Protein AF-A0A4Y2E076-F1 (afdb_monomer_lite)

Secondary structure (DSSP, 8-state):
-BPPPP--SSSS-HHHHS--TT--TTTGGGPPPP--TTSPPPBPPBTTBPPPPPPS------------------------------------PPPPPPHHHHHHHHHHTT--HHHHHHHHHHHHHTT--

Foldseek 3Di:
DADDAFDDCPPCPQVVPWPPPPDDPVRPVVGDTDDDRRDDDGDDADPVRDDDDDDPDDDPPPPPDDDDDDDDDDDDDDDDDPDPPPPPCPVVPPQQQDPVNLVVVCVVVVPDPVVSVVVVVVSVVVVSD

Structure (mmCIF, N/CA/C/O backbone):
data_AF-A0A4Y2E076-F1
#
_entry.id   AF-A0A4Y2E076-F1
#
loop_
_atom_site.group_PDB
_atom_site.id
_atom_site.type_symbol
_atom_site.label_atom_id
_atom_site.label_alt_id
_atom_site.label_comp_id
_atom_site.label_asym_id
_atom_site.label_entity_id
_atom_site.label_seq_id
_atom_site.pdbx_PDB_ins_code
_atom_site.Cartn_x
_atom_site.Cartn_y
_atom_site.Cartn_z
_atom_site.occupancy
_atom_site.B_iso_or_equiv
_atom_site.auth_seq_id
_atom_site.auth_comp_id
_atom_site.auth_asym_id
_atom_site.auth_atom_id
_atom_site.pdbx_PDB_model_num
ATOM 1 N N . MET A 1 1 ? 14.751 -4.509 -15.891 1.00 88.00 1 MET A N 1
ATOM 2 C CA . MET A 1 1 ? 13.362 -4.945 -16.148 1.00 88.00 1 MET A CA 1
ATOM 3 C C . MET A 1 1 ? 12.459 -3.791 -15.737 1.00 88.00 1 MET A C 1
ATOM 5 O O . MET A 1 1 ? 12.808 -3.100 -14.790 1.00 88.00 1 MET A O 1
ATOM 9 N N . VAL A 1 2 ? 11.342 -3.568 -16.424 1.00 88.75 2 VAL A N 1
ATOM 10 C CA . VAL A 1 2 ? 10.421 -2.445 -16.204 1.00 88.75 2 VAL A CA 1
ATOM 11 C C . VAL A 1 2 ? 9.105 -2.963 -15.643 1.00 88.75 2 VAL A C 1
ATOM 13 O O . VAL A 1 2 ? 8.476 -3.841 -16.241 1.00 88.75 2 VAL A O 1
ATOM 16 N N . TRP A 1 3 ? 8.685 -2.412 -14.507 1.00 87.50 3 TRP A N 1
ATOM 17 C CA . TRP A 1 3 ? 7.335 -2.603 -13.986 1.00 87.50 3 TRP A CA 1
ATOM 18 C C . TRP A 1 3 ? 6.366 -1.724 -14.770 1.00 87.50 3 TRP A C 1
ATOM 20 O O . TRP A 1 3 ? 6.634 -0.546 -14.992 1.00 87.50 3 TRP A O 1
ATOM 30 N N . ARG A 1 4 ? 5.258 -2.312 -15.225 1.00 82.94 4 ARG A N 1
ATOM 31 C CA . ARG A 1 4 ? 4.187 -1.560 -15.884 1.00 82.94 4 ARG A CA 1
ATOM 32 C C . ARG A 1 4 ? 3.218 -1.035 -14.838 1.00 82.94 4 ARG A C 1
ATOM 34 O O . ARG A 1 4 ? 3.007 -1.686 -13.818 1.00 82.94 4 ARG A O 1
ATOM 41 N N . GLU A 1 5 ? 2.618 0.110 -15.128 1.00 82.50 5 GLU A N 1
ATOM 42 C CA . GLU A 1 5 ? 1.583 0.687 -14.281 1.00 82.50 5 GLU A CA 1
ATOM 43 C C . GLU A 1 5 ? 0.354 -0.244 -14.226 1.00 82.50 5 GLU A C 1
ATOM 45 O O . GLU A 1 5 ? -0.116 -0.702 -15.279 1.00 82.50 5 GLU A O 1
ATOM 50 N N . PRO A 1 6 ? -0.151 -0.573 -13.023 1.00 80.12 6 PRO A N 1
ATOM 51 C CA . PRO A 1 6 ? -1.394 -1.316 -12.866 1.00 80.12 6 PRO A CA 1
ATOM 52 C C . PRO A 1 6 ? -2.570 -0.554 -13.480 1.00 80.12 6 PRO A C 1
ATOM 54 O O . PRO A 1 6 ? -2.649 0.665 -13.374 1.00 80.12 6 PRO A O 1
ATOM 57 N N . ARG A 1 7 ? -3.508 -1.264 -14.113 1.00 76.94 7 A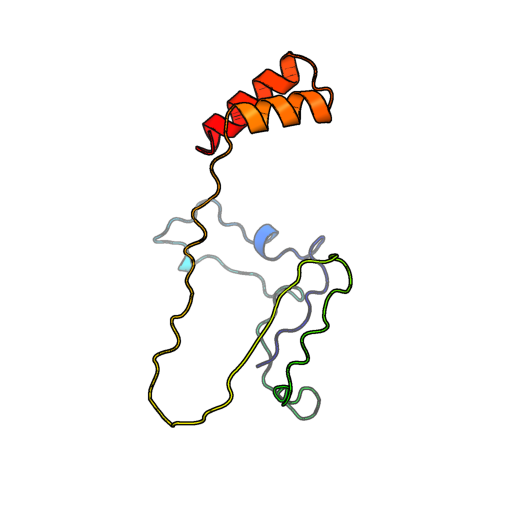RG A N 1
ATOM 58 C CA . ARG A 1 7 ? -4.621 -0.610 -14.824 1.00 76.94 7 ARG A CA 1
ATOM 59 C C . ARG A 1 7 ? -5.859 -0.408 -13.965 1.00 76.94 7 ARG A C 1
ATOM 61 O O . ARG A 1 7 ? -6.529 0.609 -14.102 1.00 76.94 7 ARG A O 1
ATOM 68 N N . CYS A 1 8 ? -6.207 -1.386 -13.137 1.00 76.00 8 CYS A N 1
ATOM 69 C CA . CYS A 1 8 ? -7.426 -1.343 -12.341 1.00 76.00 8 CYS A CA 1
ATOM 70 C C . CYS A 1 8 ? -7.249 -2.164 -11.058 1.00 76.00 8 CYS A C 1
ATOM 72 O O . CYS A 1 8 ? -6.720 -3.265 -11.057 1.00 76.00 8 CYS A O 1
ATOM 74 N N . HIS A 1 9 ? -7.674 -1.625 -9.921 1.00 77.19 9 HIS A N 1
ATOM 75 C CA . HIS A 1 9 ? -7.652 -2.367 -8.655 1.00 77.19 9 HIS A CA 1
ATOM 76 C C . HIS A 1 9 ? -9.055 -2.694 -8.146 1.00 77.19 9 HIS A C 1
ATOM 78 O O . HIS A 1 9 ? -9.194 -3.362 -7.129 1.00 77.19 9 HIS A O 1
ATOM 84 N N . LEU A 1 10 ? -10.096 -2.240 -8.848 1.00 81.00 10 LEU A N 1
ATOM 85 C CA . LEU A 1 10 ? -11.486 -2.392 -8.420 1.00 81.00 10 LEU A CA 1
ATOM 86 C C . LEU A 1 10 ? -12.094 -3.715 -8.901 1.00 81.00 10 LEU A C 1
ATOM 88 O O . LEU A 1 10 ? -12.821 -4.360 -8.154 1.00 81.00 10 LEU A O 1
ATOM 92 N N . THR A 1 11 ? -11.789 -4.130 -10.133 1.00 81.44 11 THR A N 1
ATOM 93 C CA . THR A 1 11 ? -12.392 -5.317 -10.766 1.00 81.44 11 THR A CA 1
ATOM 94 C C . THR A 1 11 ? -11.452 -6.517 -10.826 1.00 81.44 11 THR A C 1
ATOM 96 O O . THR A 1 11 ? -11.905 -7.652 -10.736 1.00 81.44 11 THR A O 1
ATOM 99 N N . ASP A 1 12 ? -10.148 -6.282 -10.962 1.00 84.94 12 ASP A N 1
ATOM 100 C CA . ASP A 1 12 ? -9.099 -7.301 -11.077 1.00 84.94 12 ASP A CA 1
ATOM 101 C C . ASP A 1 12 ? -8.033 -7.120 -9.983 1.00 84.94 12 ASP A C 1
ATOM 103 O O . ASP A 1 12 ? -6.825 -7.124 -10.216 1.00 84.94 12 ASP A O 1
ATOM 107 N N . CYS A 1 13 ? -8.489 -6.961 -8.740 1.00 85.31 13 CYS A N 1
ATOM 108 C CA . CYS A 1 13 ? -7.618 -6.962 -7.570 1.00 85.31 13 CYS A CA 1
ATOM 109 C C . CYS A 1 13 ? -6.970 -8.345 -7.378 1.00 85.31 13 CYS A C 1
ATOM 111 O O . CYS A 1 13 ? -7.633 -9.302 -6.974 1.00 85.31 13 CYS A O 1
ATOM 113 N N . TYR A 1 14 ? -5.653 -8.434 -7.594 1.00 87.31 14 TYR A N 1
ATOM 114 C CA . TYR A 1 14 ? -4.878 -9.677 -7.465 1.00 87.31 14 TYR A CA 1
ATOM 115 C C . TYR A 1 14 ? -5.069 -10.366 -6.116 1.00 87.31 14 TYR A C 1
ATOM 117 O O . TYR A 1 14 ? -5.329 -11.563 -6.063 1.00 87.31 14 TYR A O 1
ATOM 125 N N . PHE A 1 15 ? -5.004 -9.597 -5.029 1.00 85.50 15 PHE A N 1
ATOM 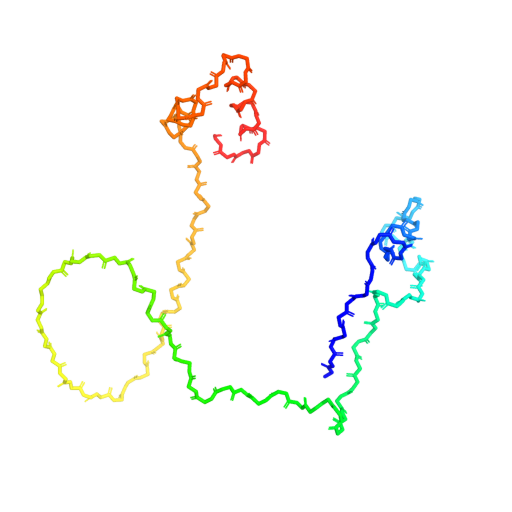126 C CA . PHE A 1 15 ? -5.153 -10.125 -3.676 1.00 85.50 15 PHE A CA 1
ATOM 127 C C . PHE A 1 15 ? -6.591 -10.569 -3.373 1.00 85.50 15 PHE A C 1
ATOM 129 O O . PHE A 1 15 ? -6.814 -11.590 -2.729 1.00 85.50 15 PHE A O 1
ATOM 136 N N . CYS A 1 16 ? -7.574 -9.823 -3.872 1.00 86.69 16 CYS A N 1
ATOM 137 C CA . CYS A 1 16 ? -8.988 -10.085 -3.632 1.00 86.69 16 CYS A CA 1
ATOM 138 C C . CYS A 1 16 ? -9.471 -11.331 -4.388 1.00 86.69 16 CYS A C 1
ATOM 140 O O . CYS A 1 16 ? -10.356 -12.039 -3.917 1.00 86.69 16 CYS A O 1
ATOM 142 N N . MET A 1 17 ? -8.883 -11.607 -5.555 1.00 85.94 17 MET A N 1
ATOM 143 C CA . MET A 1 17 ? -9.205 -12.785 -6.364 1.00 85.94 17 MET A CA 1
ATOM 144 C C . MET A 1 17 ? -8.538 -14.071 -5.860 1.00 85.94 17 MET A C 1
ATOM 146 O O . MET A 1 17 ? -8.942 -15.166 -6.250 1.00 85.94 17 MET A O 1
ATOM 150 N N . THR A 1 18 ? -7.513 -13.972 -5.014 1.00 88.12 18 THR A N 1
ATOM 151 C CA . THR A 1 18 ? -6.804 -15.141 -4.484 1.00 88.12 18 THR A CA 1
ATOM 152 C C . THR A 1 18 ? -7.438 -15.613 -3.185 1.00 88.12 18 THR A C 1
ATOM 154 O O . THR A 1 18 ? -7.329 -14.946 -2.158 1.00 88.12 18 THR A O 1
ATOM 157 N N . SER A 1 19 ? -8.065 -16.792 -3.198 1.00 87.44 19 SER A N 1
ATOM 158 C CA . SER A 1 19 ? -8.527 -17.424 -1.959 1.00 87.44 19 SER A CA 1
ATOM 159 C C . SER A 1 19 ? -7.332 -17.970 -1.184 1.00 87.44 19 SER A C 1
ATOM 161 O O . SER A 1 19 ? -6.698 -18.942 -1.591 1.00 87.44 19 SER A O 1
ATOM 163 N N . THR A 1 20 ? -7.019 -17.333 -0.062 1.00 89.75 20 THR A N 1
ATOM 164 C CA . THR A 1 20 ? -5.970 -17.771 0.871 1.00 89.75 20 THR A CA 1
ATOM 165 C C . THR A 1 20 ? -6.547 -18.479 2.102 1.00 89.75 20 THR A C 1
ATOM 167 O O . THR A 1 20 ? -5.800 -19.029 2.914 1.00 89.75 20 THR A O 1
ATOM 170 N N . ILE A 1 21 ? -7.879 -18.526 2.227 1.00 89.88 21 ILE A N 1
ATOM 171 C CA . ILE A 1 21 ? -8.582 -19.175 3.336 1.00 89.88 21 ILE A CA 1
ATOM 172 C C . ILE A 1 21 ? -8.367 -20.690 3.256 1.00 89.88 21 ILE A C 1
ATOM 174 O O . ILE A 1 21 ? -8.559 -21.305 2.210 1.00 89.88 21 ILE A O 1
ATOM 178 N N . GLY A 1 22 ? -7.975 -21.298 4.377 1.00 90.06 22 GLY A N 1
ATOM 179 C CA . GLY A 1 22 ? -7.720 -22.740 4.472 1.00 90.06 22 GLY A CA 1
ATOM 180 C C . GLY A 1 22 ? -6.296 -23.162 4.099 1.00 90.06 22 GLY A C 1
ATOM 181 O O . GLY A 1 22 ? -5.939 -24.327 4.284 1.00 90.06 22 GLY A O 1
ATOM 182 N N . PHE A 1 23 ? -5.447 -22.236 3.644 1.00 92.31 23 PHE A N 1
ATOM 183 C CA . PHE A 1 23 ? -4.029 -22.512 3.434 1.00 92.31 23 PHE A CA 1
ATOM 184 C C . PHE A 1 23 ? -3.221 -22.231 4.703 1.00 92.31 23 PHE A C 1
ATOM 186 O O . PHE A 1 23 ? -3.395 -21.223 5.382 1.00 92.31 23 PHE A O 1
ATOM 193 N N . SER A 1 24 ? -2.305 -23.143 5.020 1.00 92.62 24 SER A N 1
ATOM 194 C CA . SER A 1 24 ? -1.354 -23.010 6.123 1.00 92.62 24 SER A CA 1
ATOM 195 C C . SER A 1 24 ? 0.030 -22.651 5.584 1.00 92.62 24 SER A C 1
ATOM 197 O O . SER A 1 24 ? 0.291 -22.753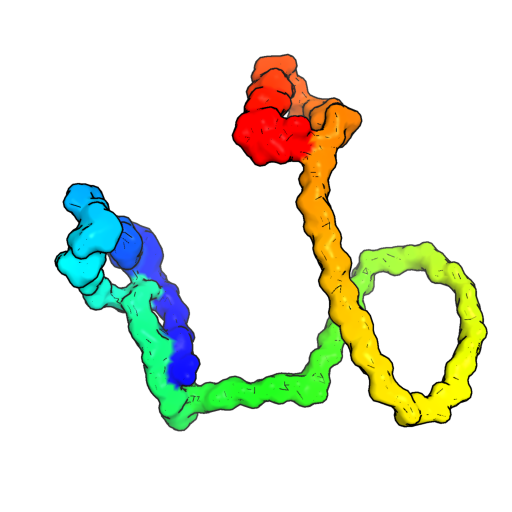 4.385 1.00 92.62 24 SER A O 1
ATOM 199 N N . SER A 1 25 ? 0.976 -22.333 6.472 1.00 91.50 25 SER A N 1
ATOM 200 C CA . SER A 1 25 ? 2.378 -22.114 6.081 1.00 91.50 25 SER A CA 1
ATOM 201 C C . SER A 1 25 ? 2.969 -23.290 5.281 1.00 91.50 25 SER A C 1
ATOM 203 O O . SER A 1 25 ? 3.773 -23.080 4.374 1.00 91.50 25 SER A O 1
ATOM 205 N N . LYS A 1 26 ? 2.513 -24.524 5.554 1.00 94.38 26 LYS A N 1
ATOM 206 C CA . LYS A 1 26 ? 2.956 -25.736 4.849 1.00 94.38 26 LYS A CA 1
ATOM 207 C C . LYS A 1 26 ? 2.307 -25.898 3.473 1.00 94.38 26 LYS A C 1
ATOM 209 O O . LYS A 1 26 ? 2.947 -26.435 2.579 1.00 94.38 26 LYS A O 1
ATOM 214 N N . SER A 1 27 ? 1.075 -25.422 3.280 1.00 92.94 27 SER A N 1
ATOM 215 C CA . SER A 1 27 ? 0.318 -25.577 2.026 1.00 92.94 27 SER A CA 1
ATOM 216 C C . SER A 1 27 ? 0.255 -24.314 1.164 1.00 92.94 27 SER A C 1
ATOM 218 O O . SER A 1 27 ? -0.260 -24.371 0.059 1.00 92.94 27 SER A O 1
ATOM 220 N N . LYS A 1 28 ? 0.832 -23.182 1.584 1.00 92.12 28 LYS A N 1
ATOM 221 C CA . LYS A 1 28 ? 0.783 -21.922 0.813 1.00 92.12 28 LYS A CA 1
ATOM 222 C C . LYS A 1 28 ? 1.357 -22.002 -0.612 1.00 92.12 28 LYS A C 1
ATOM 224 O O . LYS A 1 28 ? 1.038 -21.166 -1.446 1.00 92.12 28 LYS A O 1
ATOM 229 N N . HIS A 1 29 ? 2.212 -22.985 -0.893 1.00 91.44 29 HIS A N 1
ATOM 230 C CA . HIS A 1 29 ? 2.812 -23.197 -2.213 1.00 91.44 29 HIS A CA 1
ATOM 231 C C . HIS A 1 29 ? 1.824 -23.763 -3.247 1.00 91.44 29 HIS A C 1
ATOM 233 O O . HIS A 1 29 ? 2.098 -23.679 -4.439 1.00 91.44 29 HIS A O 1
ATOM 239 N N . THR A 1 30 ? 0.688 -24.327 -2.817 1.00 92.06 30 THR A N 1
ATOM 240 C CA . THR A 1 30 ? -0.366 -24.819 -3.720 1.00 92.06 30 THR A CA 1
ATOM 241 C C . THR A 1 30 ? -1.408 -23.756 -4.061 1.00 92.06 30 THR A C 1
ATOM 243 O O . THR A 1 30 ? -2.292 -24.018 -4.876 1.00 92.06 30 THR A O 1
ATOM 246 N N . ILE A 1 31 ? -1.309 -22.557 -3.472 1.00 92.44 31 ILE A N 1
ATOM 247 C CA . ILE A 1 31 ? -2.180 -21.431 -3.815 1.00 92.44 31 ILE A CA 1
ATOM 248 C C . ILE A 1 31 ? -1.943 -21.085 -5.284 1.00 92.44 31 ILE A C 1
ATOM 250 O O . ILE A 1 31 ? -0.838 -20.707 -5.677 1.00 92.44 31 ILE A O 1
ATOM 254 N N . GLN A 1 32 ? -2.991 -21.210 -6.096 1.00 89.12 32 GLN A N 1
ATOM 255 C CA . GLN A 1 32 ? -2.952 -20.760 -7.478 1.00 89.12 32 GLN A CA 1
ATOM 256 C C . GLN A 1 32 ? -3.275 -19.275 -7.538 1.00 89.12 32 GLN A C 1
ATOM 258 O O . GLN A 1 32 ? -4.343 -18.833 -7.115 1.00 89.12 32 GLN A O 1
ATOM 263 N N . TYR A 1 33 ? -2.338 -18.516 -8.090 1.00 88.50 33 TYR A N 1
ATOM 264 C CA . TYR A 1 33 ? -2.498 -17.090 -8.299 1.00 88.50 33 TYR A CA 1
ATOM 265 C C . TYR A 1 33 ? -2.945 -16.816 -9.739 1.00 88.50 33 TYR A C 1
ATOM 267 O O . TYR A 1 33 ? -2.326 -17.340 -10.671 1.00 88.50 33 TYR A O 1
ATOM 275 N N . PRO A 1 34 ? -3.998 -16.009 -9.949 1.00 87.69 34 PRO A N 1
ATOM 276 C CA . PRO A 1 34 ? -4.488 -15.699 -11.281 1.00 87.69 34 PRO A CA 1
ATOM 277 C C . PRO A 1 34 ? -3.506 -14.774 -12.010 1.00 87.69 34 PRO A C 1
ATOM 279 O O . PRO A 1 34 ? -2.931 -13.858 -11.424 1.00 87.69 34 PRO A O 1
ATOM 282 N N . ASN A 1 35 ? -3.325 -14.996 -13.311 1.00 86.44 35 ASN A N 1
ATOM 283 C CA . ASN A 1 35 ? -2.524 -14.116 -14.157 1.00 86.44 35 ASN A CA 1
ATOM 284 C C . ASN A 1 35 ? -3.413 -12.985 -14.688 1.00 86.44 35 ASN A C 1
ATOM 286 O O . ASN A 1 35 ? -4.228 -13.214 -15.582 1.00 86.44 35 ASN A O 1
ATOM 290 N N . ILE A 1 36 ? -3.285 -11.789 -14.114 1.00 86.06 36 ILE A N 1
ATOM 291 C CA . ILE A 1 36 ? -4.161 -10.646 -14.405 1.00 86.06 36 ILE A CA 1
ATOM 292 C C . ILE A 1 36 ? -3.365 -9.405 -14.808 1.00 86.06 36 ILE A C 1
ATOM 294 O O . ILE A 1 36 ? -2.207 -9.229 -14.428 1.00 86.06 36 ILE A O 1
ATOM 298 N N . SER A 1 37 ? -4.006 -8.511 -15.561 1.00 82.31 37 SER A N 1
ATOM 299 C CA . SER A 1 37 ? -3.371 -7.316 -16.131 1.00 82.31 37 SER A CA 1
ATOM 300 C C . SER A 1 37 ? -2.896 -6.292 -15.109 1.00 82.31 37 SER A C 1
ATOM 302 O O . SER A 1 37 ? -2.019 -5.495 -15.431 1.00 82.31 37 SER A O 1
ATOM 304 N N . SER A 1 38 ? -3.464 -6.291 -13.907 1.00 85.00 38 SER A N 1
ATOM 305 C CA . SER A 1 38 ? -3.098 -5.338 -12.856 1.00 85.00 38 SER A CA 1
ATOM 306 C C . SER A 1 38 ? -1.946 -5.804 -11.969 1.00 85.00 38 SER A C 1
ATOM 308 O O . SER A 1 38 ? -1.436 -5.024 -11.172 1.00 85.00 38 SER A O 1
ATOM 310 N N . ALA A 1 39 ? -1.487 -7.047 -12.132 1.00 85.19 39 ALA A N 1
ATOM 311 C CA . ALA A 1 39 ? -0.329 -7.590 -11.430 1.00 85.19 39 ALA A CA 1
ATOM 312 C C . ALA A 1 39 ? 0.538 -8.398 -12.405 1.00 85.19 39 ALA A C 1
ATOM 314 O O . ALA A 1 39 ? 0.559 -9.629 -12.392 1.00 85.19 39 ALA A O 1
ATOM 315 N N . VAL A 1 40 ? 1.244 -7.685 -13.285 1.00 85.88 40 VAL A N 1
ATOM 316 C CA . VAL A 1 40 ? 2.085 -8.287 -14.329 1.00 85.88 40 VAL A CA 1
ATOM 317 C C . VAL A 1 40 ? 3.543 -8.323 -13.887 1.00 85.88 40 VAL A C 1
ATOM 319 O O . VAL A 1 40 ? 4.045 -7.395 -13.254 1.00 85.88 40 VAL A O 1
ATOM 322 N N . ARG A 1 41 ? 4.249 -9.389 -14.268 1.00 87.38 41 ARG A N 1
ATOM 323 C CA . ARG A 1 41 ? 5.699 -9.495 -14.077 1.00 87.38 41 ARG A CA 1
ATOM 324 C C . ARG A 1 41 ? 6.432 -8.386 -14.843 1.00 87.38 41 ARG A C 1
ATOM 326 O O . ARG A 1 41 ? 5.968 -7.975 -15.911 1.00 87.38 41 ARG A O 1
ATOM 333 N N . PRO A 1 42 ? 7.589 -7.933 -14.341 1.00 90.44 42 PRO A N 1
ATOM 334 C CA . PRO A 1 42 ? 8.328 -6.869 -14.984 1.00 90.44 42 PRO A CA 1
ATOM 335 C C . PRO A 1 42 ? 8.896 -7.361 -16.316 1.00 90.44 42 PRO A C 1
ATOM 337 O O . PRO A 1 42 ? 9.332 -8.506 -16.457 1.00 90.44 42 PRO A O 1
ATOM 340 N N . VAL A 1 43 ? 8.866 -6.484 -17.312 1.00 88.69 43 VAL A N 1
ATOM 341 C CA . VAL A 1 43 ? 9.245 -6.809 -18.690 1.00 88.69 43 VAL A CA 1
ATOM 342 C C . VAL A 1 43 ? 10.725 -6.475 -18.903 1.00 88.69 43 VAL A C 1
ATOM 344 O O . VAL A 1 43 ? 11.209 -5.486 -18.350 1.00 88.69 43 VAL A O 1
ATOM 347 N N . PRO A 1 44 ? 11.497 -7.266 -19.664 1.00 91.12 44 PRO A N 1
ATOM 348 C CA . PRO A 1 44 ? 12.854 -6.882 -20.046 1.00 91.12 44 PRO A CA 1
ATOM 349 C C . PRO A 1 44 ? 12.887 -5.515 -20.746 1.00 91.12 44 PRO A C 1
ATOM 351 O O . PRO A 1 44 ? 11.927 -5.134 -21.414 1.00 91.12 44 PRO A O 1
ATOM 354 N N . HIS A 1 45 ? 13.990 -4.780 -20.592 1.00 90.94 45 HIS A N 1
ATOM 355 C CA . HIS A 1 45 ? 14.197 -3.556 -21.370 1.00 90.94 45 HIS A CA 1
ATOM 356 C C . HIS A 1 45 ? 14.335 -3.902 -22.853 1.00 90.94 45 HIS A C 1
ATOM 358 O O . HIS A 1 45 ? 14.863 -4.958 -23.206 1.00 90.94 45 HIS A O 1
ATOM 364 N N . ASN A 1 46 ? 13.867 -3.002 -23.704 1.00 88.38 46 ASN A N 1
ATOM 365 C CA . ASN A 1 46 ? 14.022 -3.060 -25.153 1.00 88.38 46 ASN A CA 1
ATOM 366 C C . ASN A 1 46 ? 14.124 -1.623 -25.692 1.00 88.38 46 ASN A C 1
ATOM 368 O O . ASN A 1 46 ? 14.106 -0.671 -24.914 1.00 88.38 46 ASN A O 1
ATOM 372 N N . GLU A 1 47 ? 14.197 -1.451 -27.009 1.00 87.31 47 GLU A N 1
ATOM 373 C CA . GLU A 1 47 ? 14.326 -0.127 -27.638 1.00 87.31 47 GLU A CA 1
ATOM 374 C C . GLU A 1 47 ? 13.183 0.839 -27.270 1.00 87.31 47 GLU A C 1
ATOM 376 O O . GLU A 1 47 ? 13.408 2.038 -27.147 1.00 87.31 47 GLU A O 1
ATOM 381 N N . SER A 1 48 ? 11.971 0.326 -27.011 1.00 88.31 48 SER A N 1
ATOM 382 C CA . SER A 1 48 ? 10.826 1.135 -26.555 1.00 88.31 48 SER A CA 1
ATOM 383 C C . SER A 1 48 ? 10.839 1.466 -25.056 1.00 88.31 48 SER A C 1
ATOM 385 O O . SER A 1 48 ? 10.128 2.366 -24.619 1.00 88.31 48 SER A O 1
ATOM 387 N N . LEU A 1 49 ? 11.621 0.732 -24.260 1.00 87.19 49 LEU A N 1
ATOM 388 C CA . LEU A 1 49 ? 11.721 0.853 -22.804 1.00 87.19 49 LEU A CA 1
ATOM 389 C C . LEU A 1 49 ? 13.202 0.854 -22.390 1.00 87.19 49 LEU A C 1
ATOM 391 O O . LEU A 1 49 ? 13.668 -0.122 -21.782 1.00 87.19 49 LEU A O 1
ATOM 395 N N . PRO A 1 50 ? 13.962 1.910 -22.734 1.00 88.31 50 PRO A N 1
ATOM 396 C CA . PRO A 1 50 ? 15.381 1.986 -22.423 1.00 88.31 50 PRO A CA 1
ATOM 397 C C . PRO A 1 50 ? 15.619 1.971 -20.912 1.00 88.31 50 PRO A C 1
ATOM 399 O O . PRO A 1 50 ? 14.729 2.237 -20.101 1.00 88.31 50 PRO A O 1
ATOM 402 N N . ILE A 1 51 ? 16.844 1.629 -20.522 1.00 89.94 51 ILE A N 1
ATOM 403 C CA . ILE A 1 51 ? 17.260 1.709 -19.124 1.00 89.94 51 ILE A CA 1
ATOM 404 C C . ILE A 1 51 ? 17.305 3.197 -18.739 1.00 89.94 51 ILE A C 1
ATOM 406 O O . ILE A 1 51 ? 17.982 3.963 -19.430 1.00 89.94 51 ILE A O 1
ATOM 410 N N . PRO A 1 52 ? 16.605 3.625 -17.670 1.00 87.44 52 PRO A N 1
ATOM 411 C CA . PRO A 1 52 ? 16.688 5.000 -17.200 1.00 87.44 52 PRO A CA 1
ATOM 412 C C . PRO A 1 52 ? 18.133 5.341 -16.833 1.00 87.44 52 PRO A C 1
ATOM 414 O O . PRO A 1 52 ? 18.773 4.615 -16.071 1.00 87.44 52 PRO A O 1
ATOM 417 N N . VAL A 1 53 ? 18.652 6.440 -17.376 1.00 87.94 53 VAL A N 1
ATOM 418 C CA . VAL A 1 53 ? 19.983 6.943 -17.025 1.00 87.94 53 VAL A CA 1
ATOM 419 C C . VAL A 1 53 ? 19.846 7.812 -15.782 1.00 87.94 53 VAL A C 1
ATOM 421 O O . VAL A 1 53 ? 19.002 8.706 -15.743 1.00 87.94 53 VAL A O 1
ATOM 424 N N . ALA A 1 54 ? 20.668 7.545 -14.766 1.00 86.75 54 ALA A N 1
ATOM 425 C CA . ALA A 1 54 ? 20.681 8.340 -13.546 1.00 86.75 54 ALA A CA 1
ATOM 426 C C . ALA A 1 54 ? 20.951 9.827 -13.873 1.00 86.75 54 ALA A C 1
ATOM 428 O O . ALA A 1 54 ? 21.864 10.118 -14.657 1.00 86.75 54 ALA A O 1
ATOM 429 N N . PRO A 1 55 ? 20.196 10.776 -13.290 1.00 84.06 55 PRO A N 1
ATOM 430 C CA . PRO A 1 55 ? 20.496 12.194 -13.432 1.00 84.06 55 PRO A CA 1
ATOM 431 C C . PRO A 1 55 ? 21.907 12.485 -12.911 1.00 84.06 55 PRO A C 1
ATOM 433 O O . PRO A 1 55 ? 22.285 12.022 -11.838 1.00 84.06 55 PRO A O 1
ATOM 436 N N . LYS A 1 56 ? 22.692 13.271 -13.657 1.00 81.75 56 LYS A N 1
ATOM 437 C CA . LYS A 1 56 ? 24.069 13.635 -13.267 1.00 81.75 56 LYS A CA 1
ATOM 438 C C . LYS A 1 56 ? 24.127 14.680 -12.148 1.00 81.75 56 LYS A C 1
ATOM 440 O O . LYS A 1 56 ? 25.184 14.897 -11.568 1.00 81.75 56 LYS A O 1
ATOM 445 N N . THR A 1 57 ? 23.011 15.343 -11.860 1.00 76.69 57 THR A N 1
ATOM 446 C CA . THR A 1 57 ? 22.935 16.425 -10.879 1.00 76.69 57 THR A CA 1
ATOM 447 C C . THR A 1 57 ? 21.587 16.332 -10.183 1.00 76.69 57 THR A C 1
ATOM 449 O O . THR A 1 57 ? 20.547 16.439 -10.828 1.00 76.69 57 THR A O 1
ATOM 452 N N . TYR A 1 58 ? 21.602 16.089 -8.876 1.00 66.88 58 TYR A N 1
ATOM 453 C CA . TYR A 1 58 ? 20.430 16.264 -8.031 1.00 66.88 58 TYR A CA 1
ATOM 454 C C . TYR A 1 58 ? 20.393 17.749 -7.657 1.00 66.88 58 TYR A C 1
ATOM 456 O O . TYR A 1 58 ? 21.175 18.224 -6.840 1.00 66.88 58 TYR A O 1
ATOM 464 N N . THR A 1 59 ? 19.557 18.540 -8.321 1.00 69.44 59 THR A N 1
ATOM 465 C CA . THR A 1 59 ? 19.299 19.900 -7.847 1.00 69.44 59 THR A CA 1
ATOM 466 C C . THR A 1 59 ? 18.231 19.767 -6.777 1.00 69.44 59 THR A C 1
ATOM 468 O O . THR A 1 59 ? 17.067 19.536 -7.096 1.00 69.44 59 THR A O 1
ATOM 471 N N . LEU A 1 60 ? 18.631 19.840 -5.506 1.00 61.06 60 LEU A N 1
ATOM 472 C CA . LEU A 1 60 ? 17.683 20.088 -4.426 1.00 61.06 60 LEU A CA 1
ATOM 473 C C . LEU A 1 60 ? 17.006 21.415 -4.775 1.00 61.06 60 LEU A C 1
ATOM 475 O O . LEU A 1 60 ? 17.665 22.453 -4.764 1.00 61.06 60 LEU A O 1
ATOM 479 N N . GLN A 1 61 ? 15.738 21.386 -5.185 1.00 57.16 61 GLN A N 1
ATOM 480 C CA . GLN A 1 61 ? 14.965 22.618 -5.219 1.00 57.16 61 GLN A CA 1
ATOM 481 C C . GLN A 1 61 ? 14.853 23.069 -3.760 1.00 57.16 61 GLN A C 1
ATOM 483 O O . GLN A 1 61 ? 14.364 22.286 -2.945 1.00 57.16 61 GLN A O 1
ATOM 488 N N . PRO A 1 62 ? 15.354 24.258 -3.390 1.00 48.59 62 PRO A N 1
ATOM 489 C CA . PRO A 1 62 ? 15.073 24.780 -2.071 1.00 48.59 62 PRO A CA 1
ATOM 490 C C . PRO A 1 62 ? 13.572 25.049 -2.026 1.00 48.59 62 PRO A C 1
ATOM 492 O O . PRO A 1 62 ? 13.051 25.809 -2.844 1.00 48.59 62 PRO A O 1
ATOM 495 N N . GLU A 1 63 ? 12.874 24.386 -1.110 1.00 52.84 63 GLU A N 1
ATOM 496 C CA . GLU A 1 63 ? 11.530 24.796 -0.733 1.00 52.84 63 GLU A CA 1
ATOM 497 C C . GLU A 1 63 ? 11.678 26.178 -0.096 1.00 52.84 63 GLU A C 1
ATOM 499 O O . GLU A 1 63 ? 12.166 26.329 1.021 1.00 52.84 63 GLU A O 1
ATOM 504 N N . THR A 1 64 ? 11.388 27.216 -0.879 1.00 48.66 64 THR A N 1
ATOM 505 C CA . THR A 1 64 ? 11.294 28.590 -0.397 1.00 48.66 64 THR A CA 1
ATOM 506 C C . THR A 1 64 ? 10.049 28.702 0.461 1.00 48.66 64 THR A C 1
ATOM 508 O O . THR A 1 64 ? 8.991 29.068 -0.042 1.00 48.66 64 THR A O 1
ATOM 511 N N . ASP A 1 65 ? 10.185 28.344 1.729 1.00 51.22 65 ASP A N 1
ATOM 512 C CA . ASP A 1 65 ? 9.432 28.938 2.825 1.00 51.22 65 ASP A CA 1
ATOM 513 C C . ASP A 1 65 ? 10.105 28.497 4.119 1.00 51.22 65 ASP A C 1
ATOM 515 O O . ASP A 1 65 ? 9.821 27.411 4.592 1.00 51.22 65 ASP A O 1
ATOM 519 N N . LEU A 1 66 ? 11.061 29.272 4.635 1.00 47.22 66 LEU A N 1
ATOM 520 C CA . LEU A 1 66 ? 11.296 29.443 6.071 1.00 47.22 66 LEU A CA 1
ATOM 521 C C . LEU A 1 66 ? 12.296 30.587 6.271 1.00 47.22 66 LEU A C 1
ATOM 523 O O . LEU A 1 66 ? 13.402 30.595 5.730 1.00 47.22 66 LEU A O 1
ATOM 527 N N . GLU A 1 67 ? 11.828 31.573 7.024 1.00 43.75 67 GLU A N 1
ATOM 528 C CA . GLU A 1 67 ? 12.505 32.811 7.367 1.00 43.75 67 GLU A CA 1
ATOM 529 C C . GLU A 1 67 ? 13.732 32.586 8.268 1.00 43.75 67 GLU A C 1
ATOM 531 O O . GLU A 1 67 ? 13.758 31.679 9.096 1.00 43.75 67 GLU A O 1
ATOM 536 N N . ASP A 1 68 ? 14.725 33.451 8.047 1.00 44.78 68 ASP A N 1
ATOM 537 C CA . ASP A 1 68 ? 15.653 34.060 9.008 1.00 44.78 68 ASP A CA 1
ATOM 538 C C . ASP A 1 68 ? 16.115 33.236 10.222 1.00 44.78 68 ASP A C 1
ATOM 540 O O . ASP A 1 68 ? 15.371 33.074 11.177 1.00 44.78 68 ASP A O 1
ATOM 544 N N . PHE A 1 69 ? 17.398 32.849 10.228 1.00 43.53 69 PHE A N 1
ATOM 545 C CA . PHE A 1 69 ? 18.311 33.144 11.343 1.00 43.53 69 PHE A CA 1
ATOM 546 C C . PHE A 1 69 ? 19.760 33.216 10.818 1.00 43.53 69 PHE A C 1
ATOM 548 O O . PHE A 1 69 ? 20.288 32.260 10.246 1.00 43.53 69 PHE A O 1
ATOM 555 N N . GLU A 1 70 ? 20.396 34.375 11.012 1.00 42.94 70 GLU A N 1
ATOM 556 C CA . GLU A 1 70 ? 21.844 34.619 10.881 1.00 42.94 70 GLU A CA 1
ATOM 557 C C . GLU A 1 70 ? 22.685 33.700 11.827 1.00 42.94 70 GLU A C 1
ATOM 559 O O . GLU A 1 70 ? 22.127 33.077 12.723 1.00 42.94 70 GLU A O 1
ATOM 564 N N . THR A 1 71 ? 24.018 33.510 11.773 1.00 35.97 71 THR A N 1
ATOM 565 C CA . THR A 1 71 ? 25.146 34.411 11.456 1.00 35.97 71 THR A CA 1
ATOM 566 C C . THR A 1 71 ? 26.461 33.589 11.289 1.00 35.97 71 THR A C 1
ATOM 568 O O . THR A 1 71 ? 26.903 32.951 12.237 1.00 35.97 71 THR A O 1
ATOM 571 N N . GLN A 1 72 ? 27.123 33.705 10.121 1.00 45.25 72 GLN A N 1
ATOM 572 C CA . GLN A 1 72 ? 28.587 33.914 9.902 1.00 45.25 72 GLN A CA 1
ATOM 573 C C . GLN A 1 72 ? 29.625 32.782 10.256 1.00 45.25 72 GLN A C 1
ATOM 575 O O . GLN A 1 72 ? 29.251 31.721 10.735 1.00 45.25 72 GLN A O 1
ATOM 580 N N . PRO A 1 73 ? 30.933 32.902 9.896 1.00 47.97 73 PRO A N 1
ATOM 581 C CA . PRO A 1 73 ? 31.465 32.416 8.617 1.00 47.97 73 PRO A CA 1
ATOM 582 C C . PRO A 1 73 ? 32.806 31.639 8.729 1.00 47.97 73 PRO A C 1
ATOM 584 O O . PRO A 1 73 ? 33.551 31.739 9.699 1.00 47.97 73 PRO A O 1
ATOM 587 N N . GLY A 1 74 ? 33.199 30.988 7.634 1.00 31.75 74 GLY A N 1
ATOM 588 C CA . GLY A 1 74 ? 34.615 30.815 7.298 1.00 31.75 74 GLY A CA 1
ATOM 589 C C . GLY A 1 74 ? 35.198 29.421 7.518 1.00 31.75 74 GLY A C 1
ATOM 590 O O . GLY A 1 74 ? 35.369 28.952 8.632 1.00 31.75 74 GLY A O 1
ATOM 591 N N . SER A 1 75 ? 35.623 28.801 6.424 1.00 37.22 75 SER A N 1
ATOM 592 C CA . SER A 1 75 ? 37.045 28.702 6.070 1.00 37.22 75 SER A CA 1
ATOM 593 C C . SER A 1 75 ? 37.203 27.547 5.090 1.00 37.22 75 SER A C 1
ATOM 595 O O . SER A 1 75 ? 37.025 26.381 5.432 1.00 37.22 75 SER A O 1
ATOM 597 N N . SER A 1 76 ? 37.518 27.883 3.844 1.00 44.78 76 SER A N 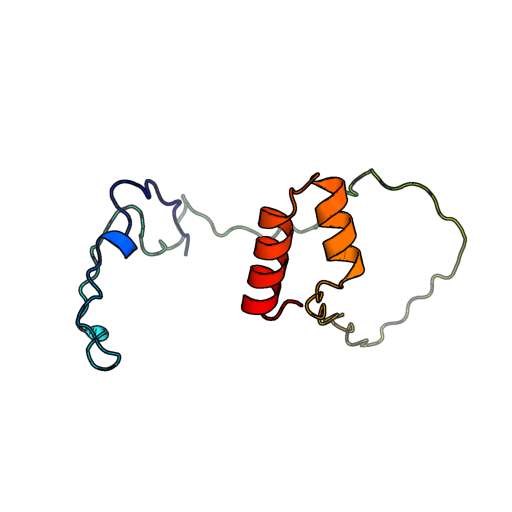1
ATOM 598 C CA . SER A 1 76 ? 37.919 26.910 2.841 1.00 44.78 76 SER A CA 1
ATOM 599 C C . SER A 1 76 ? 39.306 26.383 3.192 1.00 44.78 76 SER A C 1
ATOM 601 O O . SER A 1 76 ? 40.261 27.154 3.177 1.00 44.78 76 SER A O 1
ATOM 603 N N . MET A 1 77 ? 39.453 25.079 3.409 1.00 33.38 77 MET A N 1
ATOM 604 C CA . MET A 1 77 ? 40.682 24.389 3.029 1.00 33.38 77 MET A CA 1
ATOM 605 C C . MET A 1 77 ? 40.409 22.912 2.764 1.00 33.38 77 MET A C 1
ATOM 607 O O . MET A 1 77 ? 39.871 22.182 3.586 1.00 33.38 77 MET A O 1
ATOM 611 N N . SER A 1 78 ? 40.788 22.516 1.560 1.00 49.53 78 SER A N 1
ATOM 612 C CA . SER A 1 78 ? 40.926 21.156 1.072 1.00 49.53 78 SER A CA 1
ATOM 613 C C . SER A 1 78 ? 41.947 20.364 1.883 1.00 49.53 78 SER A C 1
ATOM 615 O O . SER A 1 78 ? 43.084 20.820 1.984 1.00 49.53 78 SER A O 1
ATOM 617 N N . THR A 1 79 ? 41.593 19.146 2.279 1.00 35.00 79 THR A N 1
ATOM 618 C CA . THR A 1 79 ? 42.480 17.979 2.193 1.00 35.00 79 THR A CA 1
ATOM 619 C C . THR A 1 79 ? 41.639 16.714 2.093 1.00 35.00 79 THR A C 1
ATOM 621 O O . THR A 1 79 ? 40.662 16.545 2.812 1.00 35.00 79 THR A O 1
ATOM 624 N N . ASP A 1 80 ? 42.046 15.885 1.141 1.00 51.47 80 ASP A N 1
ATOM 625 C CA . ASP A 1 80 ? 41.737 14.472 0.978 1.00 51.47 80 ASP A CA 1
ATOM 626 C C . ASP A 1 80 ? 41.962 13.737 2.307 1.00 51.47 80 ASP A C 1
ATOM 628 O O . ASP A 1 80 ? 43.106 13.563 2.726 1.00 51.47 80 ASP A O 1
ATOM 632 N N . ASP A 1 81 ? 40.879 13.372 2.988 1.00 41.94 81 ASP A N 1
ATOM 633 C CA . ASP A 1 81 ? 40.905 12.349 4.024 1.00 41.94 81 ASP A CA 1
ATOM 634 C C . ASP A 1 81 ? 39.617 11.530 3.950 1.00 41.94 81 ASP A C 1
ATOM 636 O O . ASP A 1 81 ? 38.530 12.029 3.634 1.00 41.94 81 ASP A O 1
ATOM 640 N N . ASN A 1 82 ? 39.788 10.235 4.161 1.00 54.38 82 ASN A N 1
ATOM 641 C CA . ASN A 1 82 ? 38.777 9.198 4.097 1.00 54.38 82 ASN A CA 1
ATOM 642 C C . ASN A 1 82 ? 37.863 9.317 5.320 1.00 54.38 82 ASN A C 1
ATOM 644 O O . ASN A 1 82 ? 37.954 8.537 6.264 1.00 54.38 82 ASN A O 1
ATOM 648 N N . GLU A 1 83 ? 36.995 10.320 5.305 1.00 49.50 83 GLU A N 1
ATOM 649 C CA . GLU A 1 83 ? 35.956 10.463 6.308 1.00 49.50 83 GLU A CA 1
ATOM 650 C C . GLU A 1 83 ? 34.775 9.598 5.875 1.00 49.50 83 GLU A C 1
ATOM 652 O O . GLU A 1 83 ? 34.012 9.937 4.964 1.00 49.50 83 GLU A O 1
ATOM 657 N N . GLU A 1 84 ? 34.657 8.440 6.524 1.00 56.22 84 GLU A N 1
ATOM 658 C CA . GLU A 1 84 ? 33.420 7.681 6.643 1.00 56.22 84 GLU A CA 1
ATOM 659 C C . GLU A 1 84 ? 32.304 8.672 6.980 1.00 56.22 84 GLU A C 1
ATOM 661 O O . GLU A 1 84 ? 32.147 9.076 8.131 1.00 56.22 84 GLU A O 1
ATOM 666 N N . TYR A 1 85 ? 31.571 9.125 5.954 1.00 49.12 85 TYR A N 1
ATOM 667 C CA . TYR A 1 85 ? 30.407 9.978 6.133 1.00 49.12 85 TYR A CA 1
ATOM 668 C C . TYR A 1 85 ? 29.570 9.320 7.222 1.00 49.12 85 TYR A C 1
ATOM 670 O O . TYR A 1 85 ? 29.111 8.193 6.991 1.00 49.12 85 TYR A O 1
ATOM 678 N N . PRO A 1 86 ? 29.359 9.956 8.392 1.00 49.78 86 PRO A N 1
ATOM 679 C CA . PRO A 1 86 ? 28.435 9.404 9.347 1.00 49.78 86 PRO A CA 1
ATOM 680 C C . PRO A 1 86 ? 27.112 9.423 8.608 1.00 49.78 86 PRO A C 1
ATOM 682 O O . PRO A 1 86 ? 26.528 10.483 8.359 1.00 49.78 86 PRO A O 1
ATOM 685 N N . VAL A 1 87 ? 26.664 8.240 8.186 1.00 51.56 87 VAL A N 1
ATOM 686 C CA . VAL A 1 87 ? 25.275 8.034 7.846 1.00 51.56 87 VAL A CA 1
ATOM 687 C C . VAL A 1 87 ? 24.592 8.467 9.124 1.00 51.56 87 VAL A C 1
ATOM 689 O O . VAL A 1 87 ? 24.610 7.747 10.121 1.00 51.56 87 VAL A O 1
ATOM 692 N N . ASN A 1 88 ? 24.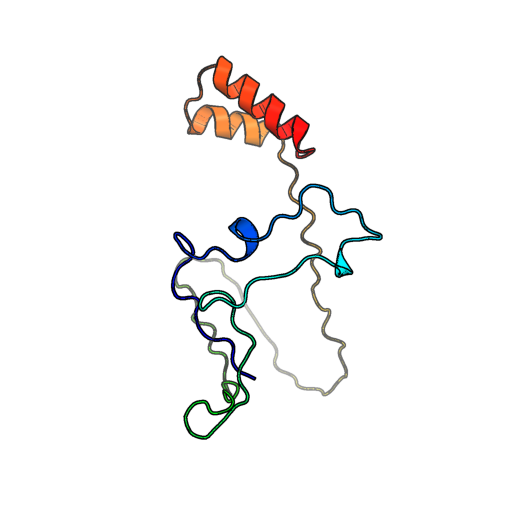059 9.687 9.119 1.00 54.25 88 ASN A N 1
ATOM 693 C CA . ASN A 1 88 ? 23.100 10.164 10.089 1.00 54.25 88 ASN A CA 1
ATOM 694 C C . ASN A 1 88 ? 21.837 9.326 9.840 1.00 54.25 88 ASN A C 1
ATOM 696 O O . ASN A 1 88 ? 20.784 9.808 9.440 1.00 54.25 88 ASN A O 1
ATOM 700 N N . LEU A 1 89 ? 21.960 8.025 10.113 1.00 56.28 89 LEU A N 1
ATOM 701 C CA . LEU A 1 89 ? 20.984 7.174 10.744 1.00 56.28 89 LEU A CA 1
ATOM 702 C C . LEU A 1 89 ? 20.702 7.836 12.093 1.00 56.28 89 LEU A C 1
ATOM 704 O O . LEU A 1 89 ? 20.943 7.254 13.150 1.00 56.28 89 LEU A O 1
ATOM 708 N N . VAL A 1 90 ? 20.157 9.057 12.057 1.00 56.50 90 VAL A N 1
ATOM 709 C CA . VAL 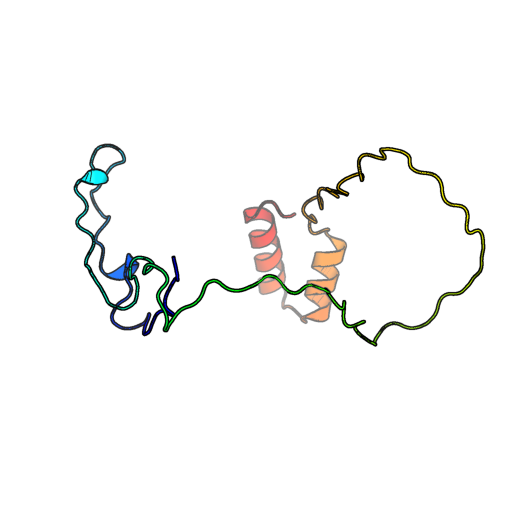A 1 90 ? 19.232 9.507 13.072 1.00 56.50 90 VAL A CA 1
ATOM 710 C C . VAL A 1 90 ? 18.179 8.423 13.008 1.00 56.50 90 VAL A C 1
ATOM 712 O O . VAL A 1 90 ? 17.327 8.395 12.119 1.00 56.50 90 VAL A O 1
ATOM 715 N N . HIS A 1 91 ? 18.338 7.427 13.873 1.00 57.09 91 HIS A N 1
ATOM 716 C CA . HIS A 1 91 ? 17.277 6.521 14.221 1.00 57.09 91 HIS A CA 1
ATOM 717 C C . HIS A 1 91 ? 16.228 7.482 14.740 1.00 57.09 91 HIS A C 1
ATOM 719 O O . HIS A 1 91 ? 16.339 7.952 15.871 1.00 57.09 91 HIS A O 1
ATOM 725 N N . ARG A 1 92 ? 15.319 7.919 13.859 1.00 64.50 92 ARG A N 1
ATOM 726 C CA . ARG A 1 92 ? 14.227 8.798 14.234 1.00 64.50 92 ARG A CA 1
ATOM 727 C C . ARG A 1 92 ? 13.431 7.941 15.187 1.00 64.50 92 ARG A C 1
ATOM 729 O O . ARG A 1 92 ? 12.695 7.053 14.760 1.00 64.50 92 ARG A O 1
ATOM 736 N N . GLN A 1 93 ? 13.726 8.107 16.470 1.00 69.31 93 GLN A N 1
ATOM 737 C CA . GLN A 1 93 ? 13.073 7.364 17.515 1.00 69.31 93 GLN A CA 1
ATOM 738 C C . GLN A 1 93 ? 11.580 7.588 17.284 1.00 69.31 93 GLN A C 1
ATOM 740 O O . GLN A 1 93 ? 11.189 8.732 17.022 1.00 69.31 93 GLN A O 1
ATOM 745 N N . PRO A 1 94 ? 10.768 6.520 17.237 1.00 74.56 94 PRO A N 1
ATOM 746 C CA . PRO A 1 94 ? 9.346 6.683 17.003 1.00 74.56 94 PRO A CA 1
ATOM 747 C C . PRO A 1 94 ? 8.816 7.682 18.031 1.00 74.56 94 PRO A C 1
ATOM 749 O O . PRO A 1 94 ? 9.023 7.504 19.230 1.00 74.56 94 PRO A O 1
ATOM 752 N N . HIS A 1 95 ? 8.218 8.769 17.538 1.00 80.81 95 HIS A N 1
ATOM 753 C CA . HIS A 1 95 ? 7.634 9.799 18.389 1.00 80.81 95 HIS A CA 1
ATOM 754 C C . HIS A 1 95 ? 6.507 9.158 19.192 1.00 80.81 95 HIS A C 1
ATOM 756 O O . HIS A 1 95 ? 5.544 8.652 18.611 1.00 80.81 95 HIS A O 1
ATOM 762 N N . LEU A 1 96 ? 6.661 9.138 20.512 1.00 86.12 96 LEU A N 1
ATOM 763 C CA . LEU A 1 96 ? 5.610 8.709 21.423 1.00 86.12 96 LEU A CA 1
ATOM 764 C C . LEU A 1 96 ? 4.730 9.915 21.717 1.00 86.12 96 LEU A C 1
ATOM 766 O O . LEU A 1 96 ? 5.234 10.988 22.049 1.00 86.12 96 LEU A O 1
ATOM 770 N N . VAL A 1 97 ? 3.422 9.730 21.585 1.00 89.00 97 VAL A N 1
ATOM 771 C CA . VAL A 1 97 ? 2.459 10.801 21.812 1.00 89.00 97 VAL A CA 1
ATOM 772 C C . VAL A 1 97 ? 2.386 11.065 23.309 1.00 89.00 97 VAL A C 1
ATOM 774 O O . VAL A 1 97 ? 2.140 10.155 24.101 1.00 89.00 97 VAL A O 1
ATOM 777 N N . THR A 1 98 ? 2.586 12.314 23.714 1.00 91.06 98 THR A N 1
ATOM 778 C CA . THR A 1 98 ? 2.569 12.685 25.135 1.00 91.06 98 THR A CA 1
ATOM 779 C C . THR A 1 98 ? 1.176 13.151 25.584 1.00 91.06 98 THR A C 1
ATOM 781 O O . THR A 1 98 ? 0.362 13.619 24.791 1.00 91.06 98 THR A O 1
ATOM 784 N N . GLN A 1 99 ? 0.865 13.056 26.884 1.00 90.62 99 GLN A N 1
ATOM 785 C CA . GLN A 1 99 ? -0.403 13.556 27.446 1.00 90.62 99 GLN A CA 1
ATOM 786 C C . GLN A 1 99 ? -0.753 15.014 27.079 1.00 90.62 99 GLN A C 1
ATOM 788 O O . GLN A 1 99 ? -1.932 15.250 26.794 1.00 90.62 99 GLN A O 1
ATOM 793 N N . PRO A 1 100 ? 0.179 15.993 27.082 1.00 93.81 100 PRO A N 1
ATOM 794 C CA . PRO A 1 100 ? -0.141 17.348 26.636 1.00 93.81 100 PRO A CA 1
ATOM 795 C C . PRO A 1 100 ? -0.521 17.400 25.154 1.00 93.81 100 PRO A C 1
ATOM 797 O O . PRO A 1 100 ? -1.524 18.029 24.840 1.00 93.81 100 PRO A O 1
ATOM 800 N N . GLU A 1 101 ? 0.160 16.660 24.274 1.00 93.62 101 GLU A N 1
ATOM 801 C CA . GLU A 1 101 ? -0.195 16.598 22.846 1.00 93.62 101 GLU A CA 1
ATOM 802 C C . GLU A 1 101 ? -1.609 16.046 22.636 1.00 93.62 101 GLU A C 1
ATOM 804 O O . GLU A 1 101 ? -2.376 16.579 21.839 1.00 93.62 101 GLU A O 1
ATOM 809 N N . VAL A 1 102 ? -2.007 15.017 23.396 1.00 93.38 102 VAL A N 1
ATOM 810 C CA . VAL A 1 102 ? -3.390 14.507 23.352 1.00 93.38 102 VAL A CA 1
ATOM 811 C C . VAL A 1 102 ? -4.391 15.566 23.820 1.00 93.38 102 VAL A C 1
ATOM 813 O O . VAL A 1 102 ? -5.473 15.682 23.246 1.00 93.38 102 VAL A O 1
ATOM 816 N N . ASN A 1 103 ? -4.054 16.342 24.851 1.00 93.12 103 ASN A N 1
ATOM 817 C CA . ASN A 1 103 ? -4.931 17.399 25.358 1.00 93.12 103 ASN A CA 1
ATOM 818 C C . ASN A 1 103 ? -5.069 18.554 24.359 1.00 93.12 103 ASN A C 1
ATOM 820 O O . ASN A 1 103 ? -6.181 19.050 24.165 1.00 93.12 103 ASN A O 1
ATOM 824 N N . ASP A 1 104 ? -3.972 18.943 23.710 1.00 96.00 104 ASP A N 1
ATOM 825 C CA . ASP A 1 104 ? -3.978 19.946 22.648 1.00 96.00 104 ASP A CA 1
ATOM 826 C C . ASP A 1 104 ? -4.818 19.459 21.463 1.00 96.00 104 ASP A C 1
ATOM 828 O O . ASP A 1 104 ? -5.737 20.160 21.052 1.00 96.00 104 ASP A O 1
ATOM 832 N N . LEU A 1 105 ? -4.652 18.205 21.024 1.00 93.81 105 LEU A N 1
ATOM 833 C CA . LEU A 1 105 ? -5.490 17.601 19.978 1.00 93.81 105 LEU A CA 1
ATOM 834 C C . LEU A 1 105 ? -6.983 17.597 20.333 1.00 93.81 105 LEU A C 1
ATOM 836 O O . LEU A 1 105 ? -7.829 17.849 19.476 1.00 93.81 105 LEU A O 1
ATOM 840 N N . VAL A 1 106 ? -7.333 17.304 21.589 1.00 95.88 106 VAL A N 1
ATOM 841 C CA . VAL A 1 106 ? -8.728 17.337 22.055 1.00 95.88 106 VAL A CA 1
ATOM 842 C C . VAL A 1 106 ? -9.305 18.750 21.986 1.00 95.88 106 VAL A C 1
ATOM 844 O O . VAL A 1 106 ? -10.481 18.896 21.642 1.00 95.88 106 VAL A O 1
ATOM 847 N N . ARG A 1 107 ? -8.502 19.772 22.301 1.00 96.06 107 ARG A N 1
ATOM 848 C CA . ARG A 1 107 ? -8.914 21.177 22.243 1.00 96.06 107 ARG A CA 1
ATOM 849 C C . ARG A 1 107 ? -9.015 21.673 20.803 1.00 96.06 107 ARG A C 1
ATOM 851 O O . ARG A 1 107 ? -10.044 22.235 20.447 1.00 96.06 107 ARG A O 1
ATOM 858 N N . ASP A 1 108 ? -7.991 21.433 19.992 1.00 97.38 108 ASP A N 1
ATOM 859 C CA . ASP A 1 108 ? -7.878 21.944 18.622 1.00 97.38 108 ASP A CA 1
ATOM 860 C C . ASP A 1 108 ? -8.945 21.343 17.695 1.00 97.38 108 ASP A C 1
ATOM 862 O O . ASP A 1 108 ? -9.428 22.002 16.778 1.00 97.38 108 ASP A O 1
ATOM 866 N N . LEU A 1 109 ? -9.351 20.097 17.960 1.00 95.00 109 LEU A N 1
ATOM 867 C CA . LEU A 1 109 ? -10.423 19.407 17.236 1.00 95.00 109 LEU A CA 1
ATOM 868 C C . LEU A 1 109 ? -11.799 19.529 17.913 1.00 95.00 109 LEU A C 1
ATOM 870 O O . LEU A 1 109 ? -12.750 18.883 17.466 1.00 95.00 109 LEU A O 1
ATOM 874 N N . GLU A 1 110 ? -11.899 20.291 19.007 1.00 96.00 110 GLU A N 1
ATOM 875 C CA . GLU A 1 110 ? -13.120 20.492 19.801 1.00 96.00 110 GLU A CA 1
ATOM 876 C C . GLU A 1 110 ? -13.858 19.175 20.119 1.00 96.00 110 GLU A C 1
ATOM 878 O O . GLU A 1 110 ? -15.079 19.037 19.968 1.00 96.00 110 GLU A O 1
ATOM 883 N N . LEU A 1 111 ? -13.108 18.148 20.535 1.00 95.25 111 LEU A N 1
ATOM 884 C CA . LEU A 1 111 ? -13.677 16.816 20.706 1.00 95.25 111 LEU A CA 1
ATOM 885 C C . LEU A 1 111 ? -14.617 16.765 21.924 1.00 95.25 111 LEU A C 1
ATOM 887 O O . LEU A 1 111 ? -14.213 17.091 23.043 1.00 95.25 111 LEU A O 1
ATOM 891 N N . PRO A 1 112 ? -15.859 16.264 21.765 1.00 94.81 112 PRO A N 1
ATOM 892 C CA . PRO A 1 112 ? -16.723 15.985 22.901 1.00 94.81 112 PRO A CA 1
ATOM 893 C C . PRO A 1 112 ? -16.125 14.856 23.750 1.00 94.81 112 PRO A C 1
ATOM 895 O O . PRO A 1 112 ? -15.512 13.926 23.223 1.00 94.81 112 PRO A O 1
ATOM 898 N N . LYS A 1 113 ? -16.388 14.882 25.064 1.00 92.56 113 LYS A N 1
ATOM 899 C CA . LYS A 1 113 ? -15.798 13.975 26.073 1.00 92.56 113 LYS A CA 1
ATOM 900 C C . LYS A 1 113 ? -15.766 12.495 25.665 1.00 92.56 113 LYS A C 1
ATOM 902 O O . LYS A 1 113 ? -14.771 11.818 25.905 1.00 92.56 113 LYS A O 1
ATOM 907 N N . SER A 1 114 ? -16.833 11.992 25.044 1.00 95.50 114 SER A N 1
ATOM 908 C CA . SER A 1 114 ? -16.917 10.600 24.584 1.00 95.50 114 SER A CA 1
ATOM 909 C C . SER A 1 114 ? -15.898 10.269 23.488 1.00 95.50 114 SER A C 1
ATOM 911 O O . SER A 1 114 ? -15.300 9.194 23.509 1.00 95.50 114 SER A O 1
ATOM 913 N N . LYS A 1 115 ? -15.652 11.193 22.552 1.00 95.25 115 LYS A N 1
ATOM 914 C CA . LYS A 1 115 ? -14.655 11.030 21.485 1.00 95.25 115 LYS A CA 1
ATOM 915 C C . LYS A 1 115 ? -13.232 11.199 22.012 1.00 95.25 115 LYS A C 1
ATOM 917 O O . LYS A 1 115 ? -12.361 10.443 21.598 1.00 95.25 115 LYS A O 1
ATOM 922 N N . SER A 1 116 ? -13.008 12.102 22.967 1.00 94.69 116 SER A N 1
ATOM 923 C CA . SER A 1 116 ? -11.699 12.277 23.616 1.00 94.69 116 SER A CA 1
ATOM 924 C C . SER A 1 116 ? -11.273 11.025 24.392 1.00 94.69 116 SER A C 1
ATOM 926 O O . SER A 1 116 ? -10.124 10.600 24.316 1.00 94.69 116 SER A O 1
ATOM 928 N N . GLN A 1 117 ? -12.214 10.373 25.085 1.00 94.25 117 GLN A N 1
ATOM 929 C CA . GLN A 1 117 ? -11.964 9.089 25.751 1.00 94.25 117 GLN A CA 1
ATOM 930 C C . GLN A 1 117 ? -11.661 7.966 24.753 1.00 94.25 117 GLN A C 1
ATOM 932 O O . GLN A 1 117 ? -10.746 7.171 24.974 1.00 94.25 117 GLN A O 1
ATOM 937 N N . LEU A 1 118 ? -12.401 7.912 23.640 1.00 95.88 118 LEU A N 1
ATOM 938 C CA . LEU A 1 118 ? -12.146 6.939 22.580 1.00 95.88 118 LEU A CA 1
ATOM 939 C C . LEU A 1 118 ? -10.759 7.138 21.951 1.00 95.88 118 LEU A C 1
ATOM 941 O O . LEU A 1 118 ? -10.064 6.154 21.710 1.00 95.88 118 LEU A O 1
ATOM 945 N N . LEU A 1 119 ? -10.347 8.390 21.726 1.00 94.19 119 LEU A N 1
ATOM 946 C CA . LEU A 1 119 ? -9.018 8.738 21.222 1.00 94.19 119 LEU A CA 1
ATOM 947 C C . LEU A 1 119 ? -7.922 8.190 22.146 1.00 94.19 119 LEU A C 1
ATOM 949 O O . LEU A 1 119 ? -7.070 7.434 21.685 1.00 94.19 119 LEU A O 1
ATOM 953 N N . GLY A 1 120 ? -7.994 8.485 23.448 1.00 92.94 120 GLY A N 1
ATOM 954 C CA . GLY A 1 120 ? -7.029 7.970 24.427 1.00 92.94 120 GLY A CA 1
ATOM 955 C C . GLY A 1 120 ? -6.975 6.437 24.459 1.00 92.94 120 GLY A C 1
ATOM 956 O O . GLY A 1 120 ? -5.894 5.853 24.430 1.00 92.94 120 GLY A O 1
ATOM 957 N N . SER A 1 121 ? -8.135 5.771 24.416 1.00 94.19 121 SER A N 1
ATOM 958 C CA . SER A 1 121 ? -8.207 4.302 24.382 1.00 94.19 121 SER A CA 1
ATOM 959 C C . SER A 1 121 ? -7.543 3.701 23.136 1.00 94.19 121 SER A C 1
ATOM 961 O O . SER A 1 121 ? -6.883 2.665 23.233 1.00 94.19 121 SER A O 1
ATOM 963 N N . ARG A 1 122 ? -7.673 4.348 21.969 1.00 94.81 122 ARG A N 1
ATOM 964 C CA . ARG A 1 122 ? -7.025 3.901 20.725 1.00 94.81 122 ARG A CA 1
ATOM 965 C C . ARG A 1 122 ? -5.518 4.124 20.739 1.00 94.81 122 ARG A C 1
ATOM 967 O O . ARG A 1 122 ? -4.789 3.226 20.329 1.00 94.81 122 ARG A O 1
ATOM 974 N N . LEU A 1 123 ? -5.057 5.268 21.244 1.00 92.38 123 LEU A N 1
ATOM 975 C CA . LEU A 1 123 ? -3.625 5.555 21.370 1.00 92.38 123 LEU A CA 1
ATOM 976 C C . LEU A 1 123 ? -2.932 4.545 22.298 1.00 92.38 123 LEU A C 1
ATOM 978 O O . LEU A 1 123 ? -1.880 4.011 21.944 1.00 92.38 123 LEU A O 1
ATOM 982 N N . GLN A 1 124 ? -3.580 4.187 23.412 1.00 90.38 124 GLN A N 1
ATOM 983 C CA . GLN A 1 124 ? -3.105 3.131 24.308 1.00 90.38 124 GLN A CA 1
ATOM 984 C C . GLN A 1 124 ? -3.104 1.753 23.626 1.00 90.38 124 GLN A C 1
ATOM 986 O O . GLN A 1 124 ? -2.137 1.005 23.745 1.00 90.38 124 GLN A O 1
ATOM 991 N N . GLN A 1 125 ? -4.152 1.418 22.861 1.00 94.50 125 GLN A N 1
ATOM 992 C CA . GLN A 1 125 ? -4.219 0.160 22.103 1.00 94.50 125 GLN A CA 1
ATOM 993 C C . GLN A 1 125 ? -3.065 0.023 21.091 1.00 94.50 125 GLN A C 1
ATOM 995 O O . GLN A 1 125 ? -2.631 -1.092 20.798 1.00 94.50 125 GLN A O 1
ATOM 1000 N N . TRP A 1 126 ? -2.578 1.138 20.548 1.00 91.06 126 TRP A N 1
ATOM 1001 C CA . TRP A 1 126 ? -1.468 1.169 19.596 1.00 91.06 126 TRP A CA 1
ATOM 1002 C C . TRP A 1 126 ? -0.083 1.233 20.250 1.00 91.06 126 TRP A C 1
ATOM 1004 O O . TRP A 1 126 ? 0.910 1.219 19.527 1.00 91.06 126 TRP A O 1
ATOM 1014 N N . ASN A 1 127 ? 0.000 1.250 21.586 1.00 88.12 127 ASN A N 1
ATOM 1015 C CA . ASN A 1 127 ? 1.241 1.472 22.340 1.00 88.12 127 ASN A CA 1
ATOM 1016 C C . ASN A 1 127 ? 1.956 2.773 21.924 1.00 88.12 127 ASN A C 1
ATOM 1018 O O . ASN A 1 127 ? 3.182 2.816 21.841 1.00 88.12 127 ASN A O 1
ATOM 1022 N N . LEU A 1 128 ? 1.177 3.815 21.612 1.00 84.25 128 LEU A N 1
ATOM 1023 C CA . LEU A 1 128 ? 1.680 5.148 21.256 1.00 84.25 128 LEU A CA 1
ATOM 1024 C C . LEU A 1 128 ? 1.592 6.144 22.418 1.00 84.25 128 LEU A C 1
ATOM 1026 O O . LEU A 1 128 ? 1.963 7.300 22.235 1.00 84.25 128 LEU A O 1
ATOM 1030 N N . PHE A 1 129 ? 1.073 5.697 23.563 1.00 70.75 129 PHE A N 1
ATOM 1031 C CA . PHE A 1 129 ? 0.778 6.479 24.758 1.00 70.75 129 PHE A CA 1
ATOM 1032 C C . PHE A 1 129 ? 1.248 5.742 26.011 1.00 70.75 129 PHE A C 1
ATOM 1034 O O . PHE A 1 129 ? 1.029 4.507 26.058 1.00 70.75 129 PHE A O 1
#

pLDDT: mean 77.96, std 18.65, range [31.75, 97.38]

Sequence (129 aa):
MVWREPRCHLTDCYFCMTSTIGFSSKSKHTIQYPNISSAVRPVPHNESLPIPVAPKTYTLQPETDLEDFETQPGSSMSTDDNEEYPVNLVHRQPHLVTQPEVNDLVRDLELPKSKSQLLGSRLQQWNLF

Radius of gyration: 26.39 Å; chains: 1; bounding box: 59×60×55 Å

Organism: Araneus ventricosus (NCBI:txid182803)